Protein AF-A0A2S2PCD5-F1 (afdb_monomer_lite)

pLDDT: mean 70.13, std 17.05, range [41.69, 96.12]

Secondary structure (DSSP, 8-state):
-HHHHHHHHHHHHHHHHHHHH--------TTTTS-TT--S-----TT-------HHHHHHHHHHHHHHHHHHHHHHHHHHHHTS-GGGG-------------

InterPro domains:
  IPR024371 Acetyl-coenzyme A transporter 1-like [PF13000] (1-90)

Structure (mmCIF, N/CA/C/O backbone):
data_AF-A0A2S2PCD5-F1
#
_entry.id   AF-A0A2S2PCD5-F1
#
loop_
_atom_site.group_PDB
_atom_site.id
_atom_site.type_symbol
_atom_site.label_atom_id
_atom_site.label_alt_id
_atom_site.label_comp_id
_atom_site.label_asym_id
_atom_site.label_entity_id
_atom_site.label_seq_id
_atom_site.pdbx_PDB_ins_code
_atom_site.Cartn_x
_atom_site.Cartn_y
_atom_site.Cartn_z
_atom_site.occupancy
_atom_site.B_iso_or_equiv
_atom_site.auth_seq_id
_atom_site.auth_comp_id
_atom_site.auth_asym_id
_atom_site.auth_atom_id
_atom_site.pdbx_PDB_model_num
ATOM 1 N N . THR A 1 1 ? 6.482 -3.575 20.369 1.00 61.25 1 THR A N 1
ATOM 2 C CA . THR A 1 1 ? 7.325 -4.468 19.536 1.00 61.25 1 THR A CA 1
ATOM 3 C C . THR A 1 1 ? 6.715 -4.828 18.179 1.00 61.25 1 THR A C 1
ATOM 5 O O . THR A 1 1 ? 7.404 -5.422 17.370 1.00 61.25 1 THR A O 1
ATOM 8 N N . PHE A 1 2 ? 5.474 -4.418 17.866 1.00 75.50 2 PHE A N 1
ATOM 9 C CA . PHE A 1 2 ? 4.855 -4.650 16.547 1.00 75.50 2 PHE A CA 1
ATOM 10 C C . PHE A 1 2 ? 5.217 -3.571 15.507 1.00 75.50 2 PHE A C 1
ATOM 12 O O . PHE A 1 2 ? 5.495 -3.880 14.355 1.00 75.50 2 PHE A O 1
ATOM 19 N N . ALA A 1 3 ? 5.313 -2.305 15.933 1.00 74.75 3 ALA A N 1
ATOM 20 C CA . ALA A 1 3 ? 5.687 -1.189 15.058 1.00 74.75 3 ALA A CA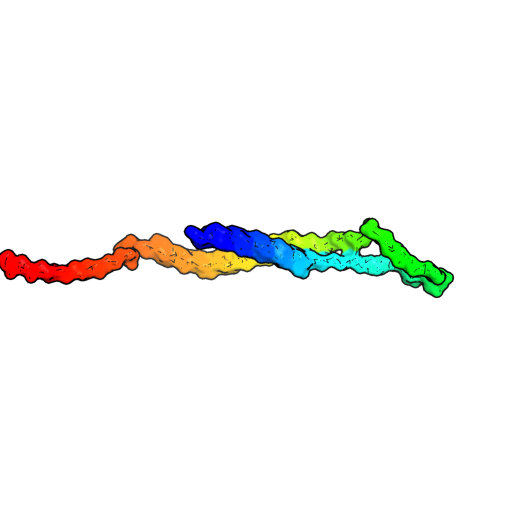 1
ATOM 21 C C . ALA A 1 3 ? 7.082 -1.360 14.423 1.00 74.75 3 ALA A C 1
ATOM 23 O O . ALA A 1 3 ? 7.269 -1.052 13.252 1.00 74.75 3 ALA A O 1
ATOM 24 N N . ASN A 1 4 ? 8.039 -1.918 15.175 1.00 78.56 4 ASN A N 1
ATOM 25 C CA . ASN A 1 4 ? 9.398 -2.152 14.682 1.00 78.56 4 ASN A CA 1
ATOM 26 C C . ASN A 1 4 ? 9.438 -3.245 13.596 1.00 78.56 4 ASN A C 1
ATOM 28 O O . ASN A 1 4 ? 10.213 -3.161 12.651 1.00 78.56 4 ASN A O 1
ATOM 32 N N . LEU A 1 5 ? 8.560 -4.249 13.703 1.00 84.19 5 LEU A N 1
ATOM 33 C CA . LEU A 1 5 ? 8.424 -5.305 12.700 1.00 84.19 5 LEU A CA 1
ATOM 34 C C . LEU A 1 5 ? 7.760 -4.778 11.422 1.00 84.19 5 LEU A C 1
ATOM 36 O O . LEU A 1 5 ? 8.233 -5.066 10.326 1.00 84.19 5 LEU A O 1
ATOM 40 N N . ALA A 1 6 ? 6.714 -3.958 11.567 1.00 83.62 6 ALA A N 1
ATOM 41 C CA . ALA A 1 6 ? 6.029 -3.328 10.441 1.00 83.62 6 ALA A CA 1
ATOM 42 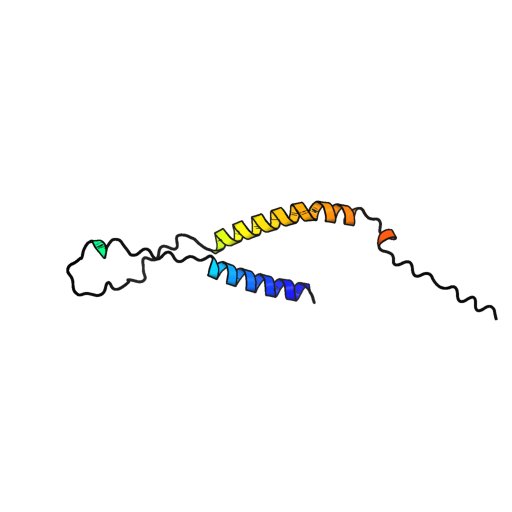C C . ALA A 1 6 ? 6.975 -2.440 9.618 1.00 83.62 6 ALA A C 1
ATOM 44 O O . ALA A 1 6 ? 6.971 -2.509 8.390 1.00 83.62 6 ALA A O 1
ATOM 45 N N . PHE A 1 7 ? 7.823 -1.654 10.285 1.00 83.19 7 PHE A N 1
ATOM 46 C CA . PHE A 1 7 ? 8.789 -0.791 9.609 1.00 83.19 7 PHE A CA 1
ATOM 47 C C . PHE A 1 7 ? 9.819 -1.593 8.797 1.00 83.19 7 PHE A C 1
ATOM 49 O O . PHE A 1 7 ? 10.025 -1.321 7.617 1.00 83.19 7 PHE A O 1
ATOM 56 N N . MET A 1 8 ? 10.410 -2.631 9.396 1.00 86.31 8 MET A N 1
ATOM 57 C CA . MET A 1 8 ? 11.408 -3.475 8.723 1.00 86.31 8 MET A CA 1
ATOM 58 C C . MET A 1 8 ? 10.830 -4.235 7.523 1.00 86.31 8 MET A C 1
ATOM 60 O O . MET A 1 8 ? 11.451 -4.297 6.460 1.00 86.31 8 MET A O 1
ATOM 64 N N . TRP A 1 9 ? 9.629 -4.798 7.676 1.00 86.69 9 TRP A N 1
ATOM 65 C CA . TRP A 1 9 ? 8.947 -5.515 6.598 1.00 86.69 9 TRP A CA 1
ATOM 66 C C . TRP A 1 9 ? 8.570 -4.598 5.441 1.00 86.69 9 TRP A C 1
ATOM 68 O O . TRP A 1 9 ? 8.779 -4.970 4.291 1.00 86.69 9 TRP A O 1
ATOM 78 N N . THR A 1 10 ? 8.069 -3.397 5.734 1.00 87.94 10 THR A N 1
ATOM 79 C CA . THR A 1 10 ? 7.662 -2.444 4.692 1.00 87.94 10 THR A CA 1
ATOM 80 C C . THR A 1 10 ? 8.856 -2.020 3.843 1.00 87.94 10 THR A C 1
ATOM 82 O O . THR A 1 10 ? 8.767 -2.072 2.623 1.00 87.94 10 THR A O 1
ATOM 85 N N . SER A 1 11 ? 9.990 -1.691 4.470 1.00 84.56 11 SER A N 1
ATOM 86 C CA . SER A 1 11 ? 11.210 -1.303 3.747 1.00 84.56 11 SER A CA 1
ATOM 87 C C . SER A 1 11 ? 11.762 -2.437 2.880 1.00 84.56 11 SER A C 1
ATOM 89 O O . SER A 1 11 ? 12.191 -2.212 1.751 1.00 84.56 11 SER A O 1
ATOM 91 N N . THR A 1 12 ? 11.739 -3.671 3.390 1.00 87.38 12 THR A N 1
ATOM 92 C CA . THR A 1 12 ? 12.220 -4.841 2.635 1.00 87.38 12 THR A CA 1
ATOM 93 C C . THR A 1 12 ? 11.298 -5.138 1.450 1.00 87.38 12 THR A C 1
ATOM 95 O O . THR A 1 12 ? 11.770 -5.403 0.347 1.00 87.38 12 THR A O 1
ATOM 98 N N . ALA A 1 13 ? 9.982 -5.054 1.665 1.00 86.56 13 ALA A N 1
ATOM 99 C CA . ALA A 1 13 ? 8.982 -5.267 0.629 1.00 86.56 13 ALA A CA 1
ATOM 100 C C . ALA A 1 13 ? 9.043 -4.192 -0.462 1.00 86.56 13 ALA A C 1
ATOM 102 O O . ALA A 1 13 ? 9.005 -4.555 -1.631 1.00 86.56 13 ALA A O 1
ATOM 103 N N . SER A 1 14 ? 9.194 -2.909 -0.105 1.00 84.94 14 SER A N 1
ATOM 104 C CA . SER A 1 14 ? 9.312 -1.826 -1.089 1.00 84.94 14 SER A CA 1
ATOM 105 C C . SER A 1 14 ? 10.543 -2.020 -1.968 1.00 84.94 14 SER A C 1
ATOM 107 O O . SER A 1 14 ? 10.432 -2.056 -3.181 1.00 84.94 14 SER A O 1
ATOM 109 N N . LEU A 1 15 ? 11.716 -2.273 -1.377 1.00 81.75 15 LEU A N 1
ATOM 110 C CA . LEU A 1 15 ? 12.949 -2.506 -2.143 1.00 81.75 15 LEU A CA 1
ATOM 111 C C . LEU A 1 15 ? 12.830 -3.699 -3.106 1.00 81.75 15 LEU A C 1
ATOM 113 O O . LEU A 1 15 ? 13.285 -3.606 -4.244 1.00 81.75 15 LEU A O 1
ATOM 117 N N . GLY A 1 16 ? 12.189 -4.790 -2.676 1.00 83.50 16 GLY A N 1
ATOM 118 C CA . GLY A 1 16 ? 11.922 -5.936 -3.548 1.00 83.50 16 GLY A CA 1
ATOM 119 C C . GLY A 1 16 ? 10.909 -5.632 -4.656 1.00 83.50 16 GLY A C 1
ATOM 120 O O . GLY A 1 16 ? 11.047 -6.132 -5.769 1.00 83.50 16 GLY A O 1
ATOM 121 N N . LEU A 1 17 ? 9.909 -4.793 -4.379 1.00 78.81 17 LEU A N 1
ATOM 122 C CA . LEU A 1 17 ? 8.907 -4.390 -5.360 1.00 78.81 17 LEU A CA 1
ATOM 123 C C . LEU A 1 17 ? 9.517 -3.473 -6.431 1.00 78.81 17 LEU A C 1
ATOM 125 O O . LEU A 1 17 ? 9.284 -3.711 -7.616 1.00 78.81 17 LEU A O 1
ATOM 129 N N . ILE A 1 18 ? 10.363 -2.508 -6.038 1.00 76.56 18 ILE A N 1
ATOM 130 C CA . ILE A 1 18 ? 11.129 -1.665 -6.970 1.00 76.56 18 ILE A CA 1
ATOM 131 C C . ILE A 1 18 ? 11.916 -2.555 -7.931 1.00 76.56 18 ILE A C 1
ATOM 133 O O . ILE A 1 18 ? 11.877 -2.314 -9.132 1.00 76.56 18 ILE A O 1
ATOM 137 N N . ASP A 1 19 ? 12.607 -3.578 -7.423 1.00 72.12 19 ASP A N 1
ATOM 138 C CA . ASP A 1 19 ? 13.447 -4.464 -8.238 1.00 72.12 19 ASP A CA 1
ATOM 139 C C . ASP A 1 19 ? 12.627 -5.267 -9.266 1.00 72.12 19 ASP A C 1
ATOM 141 O O . ASP A 1 19 ? 13.007 -5.354 -10.432 1.00 72.12 19 ASP A O 1
ATOM 145 N N . VAL A 1 20 ? 11.444 -5.761 -8.877 1.00 70.56 20 VAL A N 1
ATOM 146 C CA . VAL A 1 20 ? 10.522 -6.479 -9.780 1.00 70.56 20 VAL A CA 1
ATOM 147 C C . VAL A 1 20 ? 9.871 -5.552 -10.814 1.00 70.56 20 VAL A C 1
ATOM 149 O O . VAL A 1 20 ? 9.647 -5.966 -11.951 1.00 70.56 20 VAL A O 1
ATOM 152 N N . LEU A 1 21 ? 9.543 -4.310 -10.442 1.00 62.66 21 LEU A N 1
ATOM 153 C CA . LEU A 1 21 ? 8.907 -3.342 -11.346 1.00 62.66 21 LEU A CA 1
ATOM 154 C C . LEU A 1 21 ? 9.898 -2.559 -12.211 1.00 62.66 21 LEU A C 1
ATOM 156 O O . LEU A 1 21 ? 9.478 -1.918 -13.177 1.00 62.66 21 LEU A O 1
ATOM 160 N N . SER A 1 22 ? 11.189 -2.576 -11.883 1.00 64.81 22 SER A N 1
ATOM 161 C CA . SER A 1 22 ? 12.222 -1.897 -12.661 1.00 64.81 22 SER A CA 1
ATOM 162 C C . SER A 1 22 ? 12.543 -2.708 -13.919 1.00 64.81 22 SER A C 1
ATOM 164 O O . SER A 1 22 ? 13.562 -3.391 -14.024 1.00 64.81 22 SER A O 1
ATOM 166 N N . PHE A 1 23 ? 11.644 -2.641 -14.902 1.00 58.81 23 PHE A N 1
ATOM 167 C CA . PHE A 1 23 ? 11.880 -3.185 -16.232 1.00 58.81 23 PHE A CA 1
ATOM 168 C C . PHE A 1 23 ? 12.956 -2.350 -16.930 1.00 58.81 23 PHE A C 1
ATOM 170 O O . PHE A 1 23 ? 12.713 -1.250 -17.428 1.00 58.81 23 PHE A O 1
ATOM 177 N N . LYS A 1 24 ? 14.179 -2.882 -16.963 1.00 57.25 24 LYS A N 1
ATOM 178 C CA . LYS A 1 24 ? 15.264 -2.341 -17.782 1.00 57.25 24 LYS A CA 1
ATOM 179 C C . LYS A 1 24 ? 15.018 -2.735 -19.234 1.00 57.25 24 LYS A C 1
ATOM 181 O O . LYS A 1 24 ? 15.488 -3.771 -19.696 1.00 57.25 24 LYS A O 1
ATOM 186 N N . GLU A 1 25 ? 14.268 -1.917 -19.959 1.00 51.47 25 GLU A N 1
ATOM 187 C CA . GLU A 1 25 ? 14.155 -2.053 -21.409 1.00 51.47 25 GLU A CA 1
ATOM 188 C C . GLU A 1 25 ? 15.442 -1.536 -22.064 1.00 51.47 25 GLU A C 1
ATOM 190 O O . GLU A 1 25 ? 15.538 -0.390 -22.496 1.00 51.47 25 GLU A O 1
ATOM 195 N N . CYS A 1 26 ? 16.476 -2.376 -22.121 1.00 53.66 26 CYS A N 1
ATOM 196 C CA . CYS A 1 26 ? 17.601 -2.122 -23.013 1.00 53.66 26 CYS A CA 1
ATOM 197 C C . CYS A 1 26 ? 17.139 -2.460 -24.436 1.00 53.66 26 CYS A C 1
ATOM 199 O O . CYS A 1 26 ? 17.091 -3.623 -24.837 1.00 53.66 26 CYS A O 1
ATOM 201 N N . SER A 1 27 ? 16.738 -1.435 -25.187 1.00 47.53 27 SER A N 1
ATOM 202 C CA . SER A 1 27 ? 16.428 -1.581 -26.607 1.00 47.53 27 SER A CA 1
ATOM 203 C C . SER A 1 27 ? 17.686 -2.049 -27.355 1.00 47.53 27 SER A C 1
ATOM 205 O O . SER A 1 27 ? 18.743 -1.433 -27.194 1.00 47.53 27 SER A O 1
ATOM 207 N N . PRO A 1 28 ? 17.627 -3.103 -28.189 1.00 49.09 28 PRO A N 1
ATOM 208 C CA . PRO A 1 28 ? 18.706 -3.391 -29.118 1.00 49.09 28 PRO A CA 1
ATOM 209 C C . PRO A 1 28 ? 18.735 -2.255 -30.142 1.00 49.09 28 PRO A C 1
ATOM 211 O O . PRO A 1 28 ? 17.888 -2.169 -31.033 1.00 49.09 28 PRO A O 1
ATOM 214 N N . ASN A 1 29 ? 19.690 -1.344 -29.970 1.00 49.41 29 ASN A N 1
ATOM 215 C CA . ASN A 1 29 ? 19.909 -0.214 -30.856 1.00 49.41 29 ASN A CA 1
ATOM 216 C C . ASN A 1 29 ? 19.787 -0.620 -32.331 1.00 49.41 29 ASN A C 1
ATOM 218 O O . ASN A 1 29 ? 20.457 -1.542 -32.804 1.00 49.41 29 ASN A O 1
ATOM 222 N N . LYS A 1 30 ? 18.982 0.146 -33.080 1.00 49.25 30 LYS A N 1
ATOM 223 C CA . LYS A 1 30 ? 18.769 0.049 -34.541 1.00 49.25 30 LYS A CA 1
ATOM 224 C C . LYS A 1 30 ? 20.061 0.135 -35.383 1.00 49.25 30 LYS A C 1
ATOM 226 O O . LYS A 1 30 ? 19.997 0.079 -36.606 1.00 49.25 30 LYS A O 1
ATOM 231 N N . ILE A 1 31 ? 21.225 0.266 -34.751 1.00 48.88 31 ILE A N 1
ATOM 232 C CA . ILE A 1 31 ? 22.547 0.373 -35.373 1.00 48.88 31 ILE A CA 1
ATOM 233 C C . ILE A 1 31 ? 23.102 -1.011 -35.763 1.00 48.88 31 ILE A C 1
ATOM 235 O O . ILE A 1 31 ? 23.801 -1.113 -36.768 1.00 48.88 31 ILE A O 1
ATOM 239 N N . CYS A 1 32 ? 22.735 -2.097 -35.068 1.00 49.88 32 CYS A N 1
ATOM 240 C CA . CYS A 1 32 ? 23.185 -3.453 -35.441 1.00 49.88 32 CYS A CA 1
ATOM 241 C C . CYS A 1 32 ? 22.347 -4.030 -36.620 1.00 49.88 32 CYS A C 1
ATOM 243 O O . CYS A 1 32 ? 22.760 -4.979 -37.279 1.00 49.88 32 CYS A O 1
ATOM 245 N N . SER A 1 33 ? 21.205 -3.414 -36.966 1.00 46.22 33 SER A N 1
ATOM 246 C CA . SER A 1 33 ? 20.326 -3.856 -38.067 1.00 46.22 33 SER A CA 1
ATOM 247 C C . SER A 1 33 ? 20.828 -3.479 -39.468 1.00 46.22 33 SER A C 1
ATOM 249 O O . SER A 1 33 ? 20.438 -4.117 -40.446 1.00 46.22 33 SER A O 1
ATOM 251 N N . THR A 1 34 ? 21.679 -2.454 -39.588 1.00 46.72 34 THR A N 1
ATOM 252 C CA . THR A 1 34 ? 22.169 -1.951 -40.889 1.00 46.72 34 THR A CA 1
ATOM 253 C C . THR A 1 34 ? 23.487 -2.603 -41.320 1.00 46.72 34 THR A C 1
ATOM 255 O O . THR A 1 34 ? 23.826 -2.577 -42.501 1.00 46.72 34 THR A O 1
ATOM 258 N N . LEU A 1 35 ? 24.217 -3.253 -40.408 1.00 47.09 35 LEU A N 1
ATOM 259 C CA . LEU A 1 35 ? 25.528 -3.837 -40.697 1.00 47.09 35 LEU A CA 1
ATOM 260 C C . LEU A 1 35 ? 25.473 -5.371 -40.720 1.00 47.09 35 LEU A C 1
ATOM 262 O O . LEU A 1 35 ? 26.159 -6.059 -39.974 1.00 47.09 35 LEU A O 1
ATOM 266 N N . LYS A 1 36 ? 24.668 -5.926 -41.632 1.00 46.84 36 LYS A N 1
ATOM 267 C CA . LYS A 1 36 ? 24.560 -7.376 -41.898 1.00 46.84 36 LYS A CA 1
ATOM 268 C C . LYS A 1 36 ? 25.822 -7.973 -42.567 1.00 46.84 36 LYS A C 1
ATOM 270 O O . LYS A 1 36 ? 25.712 -8.968 -43.274 1.00 46.84 36 LYS A O 1
ATOM 275 N N . ASN A 1 37 ? 27.001 -7.353 -42.438 1.00 47.31 37 ASN A N 1
ATOM 276 C CA . ASN A 1 37 ? 28.199 -7.807 -43.156 1.00 47.31 37 ASN A CA 1
ATOM 277 C C . ASN A 1 37 ? 29.549 -7.485 -42.489 1.00 47.31 37 ASN A C 1
ATOM 279 O O . ASN A 1 37 ? 30.528 -7.244 -43.190 1.00 47.31 37 ASN A O 1
ATOM 283 N N . SER A 1 38 ? 29.640 -7.465 -41.159 1.00 41.69 38 SER A N 1
ATOM 284 C CA . SER A 1 38 ? 30.956 -7.415 -40.504 1.00 41.69 38 SER A CA 1
ATOM 285 C C . SER A 1 38 ? 31.037 -8.389 -39.336 1.00 41.69 38 SER A C 1
ATOM 287 O O . SER A 1 38 ? 30.203 -8.332 -38.436 1.00 41.69 38 SER A O 1
ATOM 289 N N . GLU A 1 39 ? 32.066 -9.235 -39.358 1.00 47.47 39 GLU A N 1
ATOM 290 C CA . GLU A 1 39 ? 32.456 -10.265 -38.380 1.00 47.47 39 GLU A CA 1
ATOM 291 C C . GLU A 1 39 ? 32.897 -9.700 -37.013 1.00 47.47 39 GLU A C 1
ATOM 293 O O . GLU A 1 39 ? 33.837 -10.193 -36.398 1.00 47.47 39 GLU A O 1
ATOM 298 N N . ASN A 1 40 ? 32.239 -8.655 -36.513 1.00 42.91 40 ASN A N 1
ATOM 299 C CA . ASN A 1 40 ? 32.530 -8.090 -35.201 1.00 42.91 40 ASN A CA 1
ATOM 300 C C . ASN A 1 40 ? 31.314 -8.307 -34.293 1.00 42.91 40 ASN A C 1
ATOM 302 O O . ASN A 1 40 ? 30.222 -7.855 -34.652 1.00 42.91 40 ASN A O 1
ATOM 306 N N . PRO A 1 41 ? 31.453 -8.973 -33.129 1.00 47.41 41 PRO A N 1
ATOM 307 C CA . PRO A 1 41 ? 30.362 -9.031 -32.167 1.00 47.41 41 PRO A CA 1
ATOM 308 C C . PRO A 1 41 ? 30.006 -7.592 -31.781 1.00 47.41 41 PRO A C 1
ATOM 310 O O . PRO A 1 41 ? 30.888 -6.833 -31.383 1.00 47.41 41 PRO A O 1
ATOM 313 N N . CYS A 1 42 ? 28.737 -7.203 -31.963 1.00 53.34 42 CYS A N 1
ATOM 314 C CA . CYS A 1 42 ? 28.209 -5.897 -31.563 1.00 53.34 42 CYS A CA 1
ATOM 315 C C . CYS A 1 42 ? 28.564 -5.684 -30.076 1.00 53.34 42 CYS A C 1
ATOM 317 O O . CYS A 1 42 ? 27.927 -6.250 -29.190 1.00 53.34 42 CYS A O 1
ATOM 319 N N . LEU A 1 43 ? 29.639 -4.933 -29.810 1.00 48.62 43 LEU A N 1
ATOM 320 C CA . LEU A 1 43 ? 30.051 -4.556 -28.464 1.00 48.62 43 LEU A CA 1
ATOM 321 C C . LEU A 1 43 ? 28.962 -3.627 -27.939 1.00 48.62 43 LEU A C 1
ATOM 323 O O . LEU A 1 43 ? 28.826 -2.500 -28.418 1.00 48.62 43 LEU A O 1
ATOM 327 N N . PHE A 1 44 ? 28.157 -4.133 -27.007 1.00 50.47 44 PHE A N 1
ATOM 328 C CA . PHE A 1 44 ? 27.216 -3.331 -26.242 1.00 50.47 44 PHE A CA 1
ATOM 329 C C . PHE A 1 44 ? 28.022 -2.240 -25.543 1.00 50.47 44 PHE A C 1
ATOM 331 O O . PHE A 1 44 ? 28.728 -2.494 -24.571 1.00 50.47 44 PHE A O 1
ATOM 338 N N . ARG A 1 45 ? 27.988 -1.034 -26.102 1.00 47.00 45 ARG A N 1
ATOM 339 C CA . ARG A 1 45 ? 28.497 0.148 -25.431 1.00 47.00 45 ARG A CA 1
ATOM 340 C C . ARG A 1 45 ? 27.477 0.443 -24.324 1.00 47.00 45 ARG A C 1
ATOM 342 O O . ARG A 1 45 ? 26.277 0.503 -24.579 1.00 47.00 45 ARG A O 1
ATOM 349 N N . GLU A 1 46 ? 27.945 0.454 -23.080 1.00 50.47 46 GLU A N 1
ATOM 350 C CA . GLU A 1 46 ? 27.146 0.542 -21.842 1.00 50.47 46 GLU A CA 1
ATOM 351 C C . GLU A 1 46 ? 26.331 1.847 -21.699 1.00 50.47 46 GLU A C 1
ATOM 353 O O . GLU A 1 46 ? 25.676 2.061 -20.683 1.00 50.47 46 GLU A O 1
ATOM 358 N N . ASP A 1 47 ? 26.373 2.739 -22.687 1.00 46.81 47 ASP A N 1
ATOM 359 C CA . ASP A 1 47 ? 25.979 4.142 -22.583 1.00 46.81 47 ASP A CA 1
ATOM 360 C C . ASP A 1 47 ? 24.551 4.468 -23.058 1.00 46.81 47 ASP A C 1
ATOM 362 O O . ASP A 1 47 ? 24.126 5.612 -22.915 1.00 46.81 47 ASP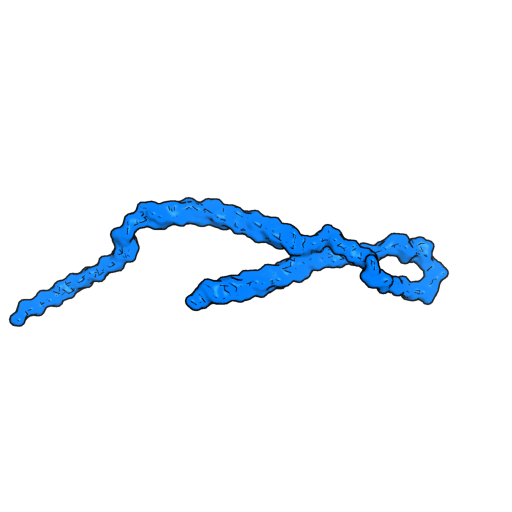 A O 1
ATOM 366 N N . GLU A 1 48 ? 23.769 3.498 -23.555 1.00 50.31 48 GLU A N 1
ATOM 367 C CA . GLU A 1 48 ? 22.458 3.790 -24.174 1.00 50.31 48 GLU A CA 1
ATOM 368 C C . GLU A 1 48 ? 21.268 2.940 -23.675 1.00 50.31 48 GLU A C 1
ATOM 370 O O . GLU A 1 48 ? 20.227 2.875 -24.333 1.00 50.31 48 GLU A O 1
ATOM 375 N N . CYS A 1 49 ? 21.340 2.315 -22.492 1.00 52.91 49 CYS A N 1
ATOM 376 C CA . CYS A 1 49 ? 20.124 1.779 -21.858 1.00 52.91 49 CYS A CA 1
ATOM 377 C C . CYS A 1 49 ? 19.288 2.940 -21.292 1.00 52.91 49 CYS A C 1
ATOM 379 O O . CYS A 1 49 ? 19.451 3.360 -20.146 1.00 52.91 49 CYS A O 1
ATOM 381 N N . ILE A 1 50 ? 18.387 3.476 -22.118 1.00 52.75 50 ILE A N 1
ATOM 382 C CA . ILE A 1 50 ? 17.427 4.508 -21.721 1.00 52.75 50 ILE A CA 1
ATOM 383 C C . ILE A 1 50 ? 16.450 3.886 -20.715 1.00 52.75 50 ILE A C 1
ATOM 385 O O . ILE A 1 50 ? 15.579 3.094 -21.077 1.00 52.75 50 ILE A O 1
ATOM 389 N N . VAL A 1 51 ? 16.600 4.242 -19.436 1.00 53.12 51 VAL A N 1
ATOM 390 C CA . VAL A 1 51 ? 15.689 3.855 -18.347 1.00 53.12 51 VAL A CA 1
ATOM 391 C C . VAL A 1 51 ? 14.333 4.516 -18.600 1.00 53.12 51 VAL A C 1
ATOM 393 O O . VAL A 1 51 ? 14.078 5.638 -18.173 1.00 53.12 51 VAL A O 1
ATOM 396 N N . THR A 1 52 ? 13.476 3.842 -19.363 1.00 54.47 52 THR A N 1
ATOM 397 C CA . THR A 1 52 ? 12.197 4.416 -19.806 1.00 54.47 52 THR A CA 1
ATOM 398 C C . THR A 1 52 ? 11.146 4.376 -18.690 1.00 54.47 52 THR A C 1
ATOM 400 O O . THR A 1 52 ? 10.269 5.236 -18.641 1.00 54.47 52 THR A O 1
ATOM 403 N N . VAL A 1 53 ? 11.262 3.445 -17.732 1.00 60.28 53 VAL A N 1
ATOM 404 C CA . VAL A 1 53 ? 10.330 3.327 -16.601 1.00 60.28 53 VAL A CA 1
ATOM 405 C C . VAL A 1 53 ? 11.093 3.241 -15.281 1.00 60.28 53 VAL A C 1
ATOM 407 O O . VAL A 1 53 ? 11.656 2.213 -14.919 1.00 60.28 53 VAL A O 1
ATOM 410 N N . ASN A 1 54 ? 11.090 4.339 -14.528 1.00 68.00 54 ASN A N 1
ATOM 411 C CA . ASN A 1 54 ? 11.586 4.352 -13.156 1.00 68.00 54 ASN A CA 1
ATOM 412 C C . ASN A 1 54 ? 10.591 3.602 -12.254 1.00 68.00 54 ASN A C 1
ATOM 414 O O . ASN A 1 54 ? 9.542 4.155 -11.908 1.00 68.00 54 ASN A O 1
ATOM 418 N N . GLY A 1 55 ? 10.938 2.377 -11.842 1.00 73.19 55 GLY A N 1
ATOM 419 C CA . GLY A 1 55 ? 10.100 1.524 -10.983 1.00 73.19 55 GLY A CA 1
ATOM 420 C C . GLY A 1 55 ? 9.591 2.228 -9.717 1.00 73.19 55 GLY A C 1
ATOM 421 O O . GLY A 1 55 ? 8.452 2.015 -9.319 1.00 73.19 55 GLY A O 1
ATOM 422 N N . TYR A 1 56 ? 10.367 3.176 -9.174 1.00 79.50 56 TYR A N 1
ATOM 423 C CA . TYR A 1 56 ? 9.969 4.019 -8.040 1.00 79.50 56 TYR A CA 1
ATOM 424 C C . TYR A 1 56 ? 8.655 4.784 -8.268 1.00 79.50 56 TYR A C 1
ATOM 426 O O . TYR A 1 56 ? 7.780 4.776 -7.407 1.00 79.50 56 TYR A O 1
ATOM 434 N N . TYR A 1 57 ? 8.480 5.443 -9.419 1.00 81.50 57 TYR A N 1
ATOM 435 C CA . TYR A 1 57 ? 7.268 6.237 -9.662 1.00 81.50 57 TYR A CA 1
ATOM 436 C C . TYR A 1 57 ? 6.039 5.345 -9.848 1.00 81.50 57 TYR A C 1
ATOM 438 O O . TYR A 1 57 ? 4.948 5.694 -9.398 1.00 81.50 57 TYR A O 1
ATOM 446 N N . VAL A 1 58 ? 6.223 4.183 -10.481 1.00 82.31 58 VAL A N 1
ATOM 447 C CA . VAL A 1 58 ? 5.154 3.197 -10.673 1.00 82.31 58 VAL A CA 1
ATOM 448 C C . VAL A 1 58 ? 4.739 2.594 -9.332 1.00 82.31 58 VAL A C 1
ATOM 450 O O . VAL A 1 58 ? 3.548 2.531 -9.029 1.00 82.31 58 VAL A O 1
ATOM 453 N N . GLU A 1 59 ? 5.704 2.227 -8.492 1.00 85.56 59 GLU A N 1
ATOM 454 C CA . GLU A 1 59 ? 5.440 1.729 -7.144 1.00 85.56 59 GLU A CA 1
ATOM 455 C C . GLU A 1 59 ? 4.710 2.757 -6.286 1.00 85.56 59 GLU A C 1
ATOM 457 O O . GLU A 1 59 ? 3.683 2.438 -5.685 1.00 85.56 59 GLU A O 1
ATOM 462 N N . MET A 1 60 ? 5.192 4.000 -6.266 1.00 87.06 60 MET A N 1
ATOM 463 C CA . MET A 1 60 ? 4.549 5.075 -5.514 1.00 87.06 60 MET A CA 1
ATOM 464 C C . MET A 1 60 ? 3.083 5.245 -5.927 1.00 87.06 60 MET A C 1
ATOM 466 O O . MET A 1 60 ? 2.215 5.408 -5.064 1.00 87.06 60 MET A O 1
ATOM 470 N N . LEU A 1 61 ? 2.783 5.156 -7.226 1.00 89.69 61 LEU A N 1
ATOM 471 C CA . LEU A 1 61 ? 1.416 5.238 -7.736 1.00 89.69 61 LEU A CA 1
ATOM 472 C C . LEU A 1 61 ? 0.555 4.054 -7.262 1.00 89.69 61 LEU A C 1
ATOM 474 O O . LEU A 1 61 ? -0.546 4.265 -6.750 1.00 89.69 61 LEU A O 1
ATOM 478 N N . ILE A 1 62 ? 1.062 2.823 -7.378 1.00 88.00 62 ILE A N 1
ATOM 479 C CA . ILE A 1 62 ? 0.354 1.601 -6.959 1.00 88.00 62 ILE A CA 1
ATOM 480 C C . ILE A 1 62 ? 0.076 1.620 -5.452 1.00 88.00 62 ILE A C 1
ATOM 482 O O . ILE A 1 62 ? -1.072 1.440 -5.034 1.00 88.00 62 ILE A O 1
ATOM 486 N N . CYS A 1 63 ? 1.093 1.898 -4.635 1.00 90.31 63 CYS A N 1
ATOM 487 C CA . CYS A 1 63 ? 0.969 1.982 -3.180 1.00 90.31 63 CYS A CA 1
ATOM 488 C C . CYS A 1 63 ? -0.046 3.057 -2.764 1.00 90.31 63 CYS A C 1
ATOM 490 O O . CYS A 1 63 ? -0.859 2.828 -1.865 1.00 90.31 63 CYS A O 1
ATOM 492 N N . THR A 1 64 ? -0.064 4.199 -3.458 1.00 93.88 64 THR A N 1
ATOM 493 C CA . THR A 1 64 ? -1.032 5.277 -3.203 1.00 93.88 64 THR A CA 1
ATOM 494 C C . THR A 1 64 ? -2.464 4.847 -3.520 1.00 93.88 64 THR A C 1
ATOM 496 O O . THR A 1 64 ? -3.371 5.096 -2.720 1.00 93.88 64 THR A O 1
ATOM 499 N N . ILE A 1 65 ? -2.689 4.174 -4.652 1.00 95.94 65 ILE A N 1
ATOM 500 C CA . ILE A 1 65 ? -4.017 3.675 -5.042 1.00 95.94 65 ILE A CA 1
ATOM 501 C C . ILE A 1 65 ? -4.518 2.638 -4.029 1.00 95.94 65 ILE A C 1
ATOM 503 O O . ILE A 1 65 ? -5.633 2.770 -3.519 1.00 95.94 65 ILE A O 1
ATOM 507 N N . ILE A 1 66 ? -3.687 1.649 -3.684 1.00 94.38 66 ILE A N 1
ATOM 508 C CA . ILE A 1 66 ? -4.041 0.602 -2.713 1.00 94.38 66 ILE A CA 1
ATOM 509 C C . ILE A 1 66 ? -4.343 1.218 -1.343 1.00 94.38 66 ILE A C 1
ATOM 511 O O . ILE A 1 66 ? -5.382 0.918 -0.749 1.00 94.38 66 ILE A O 1
ATOM 515 N N . GLY A 1 67 ? -3.484 2.121 -0.860 1.00 94.44 67 GLY A N 1
ATOM 516 C CA . GLY A 1 67 ? -3.678 2.814 0.414 1.00 94.44 67 GLY A CA 1
ATOM 517 C C . GLY A 1 67 ? -4.959 3.648 0.438 1.00 94.44 67 GLY A C 1
ATOM 518 O O . GLY A 1 67 ? -5.682 3.649 1.434 1.00 94.44 67 GLY A O 1
ATOM 519 N N . THR A 1 68 ? -5.293 4.292 -0.681 1.00 95.56 68 THR A N 1
ATOM 520 C CA . THR A 1 68 ? -6.533 5.063 -0.831 1.00 95.56 68 THR A CA 1
ATOM 521 C C . THR A 1 68 ? -7.760 4.155 -0.733 1.00 95.56 68 THR A C 1
ATOM 523 O O . THR A 1 68 ? -8.663 4.428 0.060 1.00 95.56 68 THR A O 1
ATOM 526 N N . ILE A 1 69 ? -7.782 3.042 -1.476 1.00 96.12 69 ILE A N 1
ATOM 527 C CA . ILE A 1 69 ? -8.882 2.061 -1.441 1.00 96.12 69 ILE A CA 1
ATOM 528 C C . ILE A 1 69 ? -9.056 1.502 -0.024 1.00 96.12 69 ILE A C 1
ATOM 530 O O . ILE A 1 69 ? -10.169 1.494 0.511 1.00 96.12 69 ILE A O 1
ATOM 534 N N . TRP A 1 70 ? -7.952 1.095 0.609 1.00 95.25 70 TRP A N 1
ATOM 535 C CA . TRP A 1 70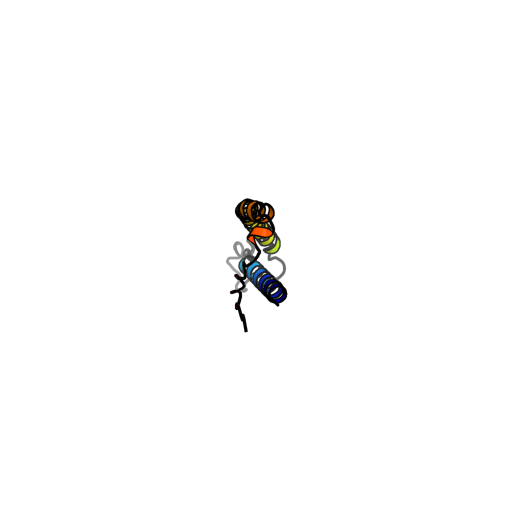 ? -7.953 0.599 1.983 1.00 95.25 70 TRP A CA 1
ATOM 536 C C . TRP A 1 70 ? -8.509 1.638 2.957 1.00 95.25 70 TRP A C 1
ATOM 538 O O . TRP A 1 70 ? -9.370 1.325 3.783 1.00 95.25 70 TRP A O 1
ATOM 548 N N . TYR A 1 71 ? -8.058 2.891 2.849 1.00 93.56 71 TYR A N 1
ATOM 549 C CA . TYR A 1 71 ? -8.532 3.974 3.700 1.00 93.56 71 TYR A CA 1
ATOM 550 C C . TYR A 1 71 ? -10.044 4.154 3.576 1.00 93.56 71 TYR A C 1
ATOM 552 O O . TYR A 1 71 ? -10.725 4.218 4.596 1.00 93.56 71 TYR A O 1
ATOM 560 N N . PHE A 1 72 ? -10.599 4.175 2.362 1.00 94.19 72 PHE A N 1
ATOM 561 C CA . PHE A 1 72 ? -12.047 4.303 2.178 1.00 94.19 72 PHE A CA 1
ATOM 562 C C . PHE A 1 72 ? -12.831 3.126 2.770 1.00 94.19 72 PHE A C 1
ATOM 564 O O . PHE A 1 72 ? -13.858 3.359 3.414 1.00 94.19 72 PHE A O 1
ATOM 571 N N . ALA A 1 73 ? -12.337 1.894 2.621 1.00 92.94 73 ALA A N 1
ATOM 572 C CA . ALA A 1 73 ? -12.968 0.710 3.204 1.00 92.94 73 ALA A CA 1
ATOM 573 C C . ALA A 1 73 ? -12.970 0.757 4.743 1.00 92.94 73 ALA A C 1
ATOM 575 O O . ALA A 1 73 ? -13.986 0.500 5.392 1.00 92.94 73 ALA A O 1
ATOM 576 N N . VAL A 1 74 ? -11.839 1.136 5.338 1.00 93.44 74 VAL A N 1
ATOM 577 C CA . VAL A 1 74 ? -11.621 1.064 6.789 1.00 93.44 74 VAL A CA 1
ATOM 578 C C . VAL A 1 74 ? -12.117 2.327 7.507 1.00 93.44 74 VAL A C 1
ATOM 580 O O . VAL A 1 74 ? -12.512 2.256 8.669 1.00 93.44 74 VAL A O 1
ATOM 583 N N . LYS A 1 75 ? -12.237 3.467 6.814 1.00 91.56 75 LYS A N 1
ATOM 584 C CA . LYS A 1 75 ? -12.759 4.739 7.351 1.00 91.56 75 LYS A CA 1
ATOM 585 C C . LYS A 1 75 ? -14.126 4.591 8.011 1.00 91.56 75 LYS A C 1
ATOM 587 O O . LYS A 1 75 ? -14.359 5.188 9.061 1.00 91.56 75 LYS A O 1
ATOM 592 N N . ASN A 1 76 ? -15.037 3.828 7.409 1.00 87.62 76 ASN A N 1
ATOM 593 C CA . ASN A 1 76 ? -16.375 3.650 7.976 1.00 87.62 76 ASN A CA 1
ATOM 594 C C . ASN A 1 76 ? -16.326 2.845 9.285 1.00 87.62 76 ASN A C 1
ATOM 596 O O . ASN A 1 76 ? -16.989 3.180 10.265 1.00 87.62 76 ASN A O 1
ATOM 600 N N . 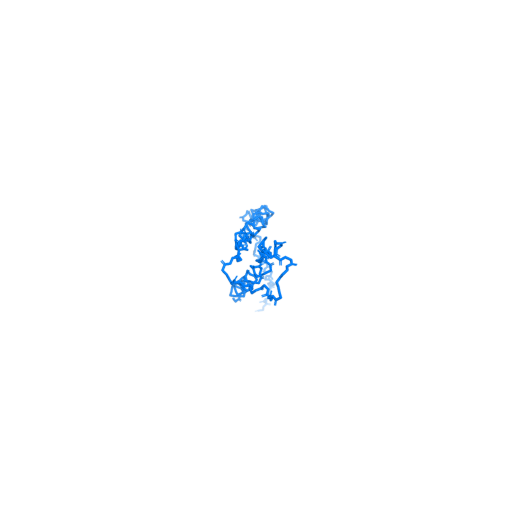THR A 1 77 ? -15.474 1.825 9.321 1.00 87.56 77 THR A N 1
ATOM 601 C CA . THR A 1 77 ? -15.222 1.004 10.506 1.00 87.56 77 THR A CA 1
ATOM 602 C C . THR A 1 77 ? -14.528 1.805 11.611 1.00 87.56 77 THR A C 1
ATOM 604 O O . THR A 1 77 ? -14.947 1.730 12.764 1.00 87.56 77 THR A O 1
ATOM 607 N N . LEU A 1 78 ? -13.538 2.644 11.279 1.00 86.50 78 LEU A N 1
ATOM 608 C CA . LEU A 1 78 ? -12.897 3.536 12.254 1.00 86.50 78 LEU A CA 1
ATOM 609 C C . LEU A 1 78 ? -13.893 4.512 12.864 1.00 86.50 78 LEU A C 1
ATOM 611 O O . LEU A 1 78 ? -13.891 4.683 14.077 1.00 86.50 78 LEU A O 1
ATOM 615 N N . LYS A 1 79 ? -14.762 5.121 12.047 1.00 87.25 79 LYS A N 1
ATOM 616 C CA . LYS A 1 79 ? -15.806 6.016 12.561 1.00 87.25 79 LYS A CA 1
ATOM 617 C C . LYS A 1 79 ? -16.698 5.305 13.570 1.00 87.25 79 LYS A C 1
ATOM 619 O O . LYS A 1 79 ? -16.947 5.865 14.628 1.00 87.25 79 LYS A O 1
ATOM 624 N N . LYS A 1 80 ? -17.111 4.066 13.281 1.00 85.12 80 LYS A N 1
ATOM 625 C CA . LYS A 1 80 ? -17.902 3.253 14.215 1.00 85.12 80 LYS A CA 1
ATOM 626 C C . LYS A 1 80 ? -17.186 3.036 15.548 1.00 85.12 80 LYS A C 1
ATOM 628 O O . LYS A 1 80 ? -17.796 3.246 16.593 1.00 85.12 80 LYS A O 1
ATOM 633 N N . PHE A 1 81 ? -15.905 2.672 15.512 1.00 84.94 81 PHE A N 1
ATOM 634 C CA . PHE A 1 81 ? -15.114 2.480 16.730 1.00 84.94 81 PHE A CA 1
ATOM 635 C C . PHE A 1 81 ? -14.894 3.782 17.505 1.00 84.94 81 PHE A C 1
ATOM 637 O O . PHE A 1 81 ? -14.975 3.776 18.727 1.00 84.94 81 PHE A O 1
ATOM 644 N N . GLN A 1 82 ? -14.667 4.899 16.814 1.00 81.75 82 GLN A N 1
ATOM 645 C CA . GLN A 1 82 ? -14.503 6.210 17.448 1.00 81.75 82 GLN A CA 1
ATOM 646 C C . GLN A 1 82 ? -15.797 6.727 18.090 1.00 81.75 82 GLN A C 1
ATOM 648 O O . GLN A 1 82 ? -15.731 7.467 19.064 1.00 81.75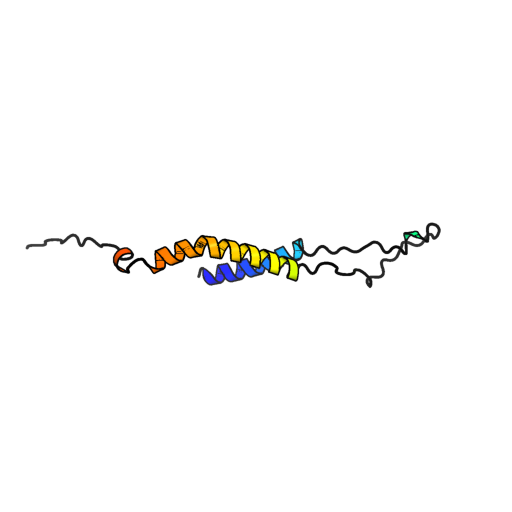 82 GLN A O 1
ATOM 653 N N . THR A 1 83 ? -16.965 6.351 17.562 1.00 81.44 83 THR A N 1
ATOM 654 C CA . THR A 1 83 ? -18.270 6.719 18.137 1.00 81.44 83 THR A CA 1
ATOM 655 C C . THR A 1 83 ? -18.731 5.805 19.273 1.00 81.44 83 THR A C 1
ATOM 657 O O . THR A 1 83 ? -19.756 6.090 19.885 1.00 81.44 83 THR A O 1
ATOM 660 N N . MET A 1 84 ? -18.030 4.699 19.545 1.00 81.44 84 MET A N 1
ATOM 661 C CA . MET A 1 84 ? -18.367 3.820 20.667 1.00 81.44 84 MET A CA 1
ATOM 662 C C . MET A 1 84 ? -17.872 4.427 21.976 1.00 81.44 84 MET A C 1
ATOM 664 O O . MET A 1 84 ? -16.695 4.748 22.125 1.00 81.44 84 MET A O 1
ATOM 668 N N . ASP A 1 85 ? -18.793 4.555 22.927 1.00 75.50 85 ASP A N 1
ATOM 669 C CA . ASP A 1 85 ? -18.508 5.058 24.263 1.00 75.50 85 ASP A CA 1
ATOM 670 C C . ASP A 1 85 ? -17.543 4.130 25.023 1.00 75.50 85 ASP A C 1
ATOM 672 O O . ASP A 1 85 ? -17.517 2.914 24.810 1.00 75.50 85 ASP A O 1
ATOM 676 N N . SER A 1 86 ? -16.746 4.702 25.929 1.00 69.06 86 SER A N 1
ATOM 677 C CA . SER A 1 86 ? -15.725 3.980 26.701 1.00 69.06 86 SER A CA 1
ATOM 678 C C . SER A 1 86 ? -16.306 2.802 27.501 1.00 69.06 86 SER A C 1
ATOM 680 O O . SER A 1 86 ? -15.633 1.788 27.684 1.00 69.06 86 SER A O 1
ATOM 682 N N . SER A 1 87 ? -17.586 2.879 27.882 1.00 69.81 87 SER A N 1
ATOM 683 C CA . SER A 1 87 ? -18.324 1.798 28.549 1.00 69.81 87 SER A CA 1
ATOM 684 C C . SER A 1 87 ? -18.384 0.484 27.758 1.00 69.81 87 SER A C 1
ATOM 686 O O . SER A 1 87 ? -18.393 -0.584 28.368 1.00 69.81 87 SER A O 1
ATOM 688 N N . HIS A 1 88 ? -18.338 0.529 26.421 1.00 68.44 88 HIS A N 1
ATOM 689 C CA . HIS A 1 88 ? -18.291 -0.670 25.572 1.00 68.44 88 HIS A CA 1
ATOM 690 C C . HIS A 1 88 ? -16.933 -1.387 25.579 1.00 68.44 88 HIS A C 1
ATOM 692 O O . HIS A 1 88 ? -16.848 -2.536 25.145 1.00 68.44 88 HIS A O 1
ATOM 698 N N . TRP A 1 89 ? -15.880 -0.722 26.054 1.00 75.19 89 TRP A N 1
ATOM 699 C CA . TRP A 1 89 ? -14.517 -1.257 26.115 1.00 75.19 89 TRP A CA 1
ATOM 700 C C . TRP A 1 89 ? -14.136 -1.731 27.523 1.00 75.19 89 TRP A C 1
ATOM 702 O O . TRP A 1 89 ? -13.049 -2.277 27.720 1.00 75.19 89 TRP A O 1
ATOM 712 N N . LEU A 1 90 ? -15.021 -1.538 28.508 1.00 76.38 90 LEU A N 1
ATOM 713 C CA . LEU A 1 90 ? -14.820 -2.006 29.873 1.00 76.38 90 LEU A CA 1
ATOM 714 C C . LEU A 1 90 ? -15.165 -3.496 29.972 1.00 76.38 90 LEU A C 1
ATOM 716 O O . LEU A 1 90 ? -16.296 -3.918 29.736 1.00 76.38 90 LEU A O 1
ATOM 720 N N . VAL A 1 91 ? -14.183 -4.303 30.376 1.00 74.50 91 VAL A N 1
ATOM 721 C CA . VAL A 1 91 ? -14.412 -5.695 30.773 1.00 74.50 91 VAL A CA 1
ATOM 722 C C . VAL A 1 91 ? -15.172 -5.678 32.094 1.00 74.50 91 VAL A C 1
ATOM 724 O O . VAL A 1 91 ? -14.643 -5.248 33.119 1.00 74.50 91 VAL A O 1
ATOM 727 N N . ASN A 1 92 ? -16.423 -6.137 32.068 1.00 69.88 92 ASN A N 1
ATOM 728 C CA . ASN A 1 92 ? -17.245 -6.256 33.263 1.00 69.88 92 ASN A CA 1
ATOM 729 C C . ASN A 1 92 ? -16.709 -7.422 34.106 1.00 69.88 92 ASN A C 1
ATOM 731 O O . ASN A 1 92 ? -17.103 -8.578 33.947 1.00 69.88 92 ASN A O 1
ATOM 735 N N . LEU A 1 93 ? -15.735 -7.124 34.965 1.00 69.62 93 LEU A N 1
ATOM 736 C CA . LEU A 1 93 ? -15.348 -8.003 36.057 1.00 69.62 93 LEU A CA 1
ATOM 737 C C . LEU A 1 93 ? -16.541 -8.055 37.007 1.00 69.62 93 LEU A C 1
ATOM 739 O O . LEU A 1 93 ? -16.659 -7.223 37.907 1.00 69.62 93 LEU A O 1
ATOM 743 N N . ASN A 1 94 ? -17.430 -9.029 36.797 1.00 64.88 94 ASN A N 1
ATOM 744 C CA . ASN A 1 94 ? -18.346 -9.472 37.836 1.00 64.88 94 ASN A CA 1
ATOM 745 C C . ASN A 1 94 ? -17.468 -9.868 39.022 1.00 64.88 94 ASN A C 1
ATOM 747 O O . ASN A 1 94 ? -16.928 -10.973 39.069 1.00 64.88 94 ASN A O 1
ATOM 751 N N . LYS A 1 95 ? -17.281 -8.938 39.963 1.00 58.78 95 LYS A N 1
ATOM 752 C CA . LYS A 1 95 ? -16.835 -9.277 41.302 1.00 58.78 95 LYS A CA 1
ATOM 753 C C . LYS A 1 95 ? -17.898 -10.231 41.810 1.00 58.78 95 LYS A C 1
ATOM 755 O O . LYS A 1 95 ? -18.977 -9.803 42.210 1.00 58.78 95 LYS A O 1
ATOM 760 N N . THR A 1 96 ? -17.607 -11.525 41.746 1.00 58.06 96 THR A N 1
ATOM 761 C CA . THR A 1 96 ? -18.177 -12.479 42.679 1.00 58.06 96 THR A CA 1
ATOM 762 C C . THR A 1 96 ? -17.897 -11.882 44.043 1.00 58.06 96 THR A C 1
ATOM 764 O O . THR A 1 96 ? -16.759 -11.875 44.509 1.00 58.06 96 THR A O 1
ATOM 767 N N . VAL A 1 97 ? -18.923 -11.243 44.598 1.00 57.72 97 VAL A N 1
ATOM 768 C CA . VAL A 1 97 ? -19.001 -10.904 46.003 1.00 57.72 97 VAL A CA 1
ATOM 769 C C . VAL A 1 97 ? -18.845 -12.245 46.692 1.00 57.72 97 VAL A C 1
ATOM 771 O O . VAL A 1 97 ? -19.795 -13.017 46.795 1.00 57.72 97 VAL A O 1
ATOM 774 N N . THR A 1 98 ? -17.613 -12.571 47.069 1.00 57.69 98 THR A N 1
ATOM 775 C CA . THR A 1 98 ? -17.366 -13.488 48.165 1.00 57.69 98 THR A CA 1
ATOM 776 C C . THR A 1 98 ? -17.911 -12.748 49.374 1.00 57.69 98 THR A C 1
ATOM 778 O O . THR A 1 98 ? -17.226 -11.961 50.024 1.00 57.69 98 THR A O 1
ATOM 781 N N . ASP A 1 99 ? -19.218 -12.909 49.560 1.00 55.16 99 ASP A N 1
ATOM 782 C CA . ASP A 1 99 ? -19.866 -12.872 50.850 1.00 55.16 99 ASP A CA 1
ATOM 783 C C . ASP A 1 99 ? -19.089 -13.859 51.726 1.00 55.16 99 ASP A C 1
ATOM 785 O O . ASP A 1 99 ? -19.338 -15.058 51.722 1.00 55.16 99 ASP A O 1
ATOM 789 N N . ASN A 1 100 ? -18.039 -13.354 52.369 1.00 52.00 100 ASN A N 1
ATOM 790 C CA . ASN A 1 100 ? -17.506 -13.949 53.576 1.00 52.00 100 ASN A CA 1
ATOM 791 C C . ASN A 1 100 ? -18.113 -13.152 54.725 1.00 52.00 100 ASN A C 1
ATOM 793 O O . ASN A 1 100 ? -17.460 -12.317 55.352 1.00 52.00 100 ASN A O 1
ATOM 797 N N . ARG A 1 101 ? -19.409 -13.366 54.941 1.00 52.66 101 ARG A N 1
ATOM 798 C CA . ARG A 1 101 ? -19.995 -13.338 56.269 1.00 52.66 101 ARG A CA 1
ATOM 799 C C . ARG A 1 101 ? -19.390 -14.485 57.072 1.00 52.66 101 ARG A C 1
ATOM 801 O O . ARG A 1 101 ? -19.921 -15.587 57.017 1.00 52.66 101 ARG A O 1
ATOM 808 N N . GLU A 1 102 ? -18.333 -14.187 57.819 1.00 41.81 102 GLU A N 1
ATOM 809 C CA . GLU A 1 102 ? -18.067 -14.730 59.161 1.00 41.81 102 GLU A CA 1
ATOM 810 C C . GLU A 1 102 ? -17.426 -13.643 60.029 1.00 41.81 102 GLU A C 1
ATOM 812 O O . GLU A 1 102 ? -16.453 -13.002 59.566 1.00 41.81 102 GLU A O 1
#

Sequence (102 aa):
TFANLAFMWTSTASLGLIDVLSFKECSPNKICSTLKNSENPCLFREDECIVTVNGYYVEMLICTIIGTIWYFAVKNTLKKFQTMDSSHWLVNLNKTVTDNRE

Foldseek 3Di:
DVVVVVVVVVVVVLVVQQVVQQPQPPDPDPVVVVCPDDPDDPPPPVPDSPSPDRSVVVSVVVVVVVVVVVCVVCVVVVVVVVPDDVVVVDDPPPPPPPPPPD

Radius of gyration: 29.97 Å; chains: 1; bounding box: 52×21×102 Å

Organism: Schizaphis graminum (NCBI:txid13262)